Protein AF-A0A257MQM9-F1 (afdb_monomer_lite)

pLDDT: mean 80.59, std 16.08, range [45.22, 96.31]

Sequence (115 aa):
MGMISDRDLIKASVIEDLVEKTDMSADGGEDAWMWDRFVQTINKYYTVSRISLKNIPVREAMLPAITAFKKDEVSQCAAVMHKKRIDQMPVVTSGGKLTGMLKDKDILMAMVDGR

Structure (mmCIF, N/CA/C/O backbone):
data_AF-A0A257MQM9-F1
#
_entry.id   AF-A0A257MQM9-F1
#
loop_
_atom_site.group_PDB
_atom_site.id
_atom_site.type_symbol
_atom_site.label_atom_id
_atom_site.label_alt_id
_atom_site.label_comp_id
_atom_site.label_asym_id
_atom_site.label_entity_id
_atom_site.label_seq_id
_atom_site.pdbx_PDB_ins_code
_atom_site.Cartn_x
_atom_site.Cartn_y
_atom_site.Cartn_z
_atom_site.occupancy
_atom_site.B_iso_or_equiv
_atom_site.auth_seq_id
_atom_site.auth_comp_id
_atom_site.auth_asym_id
_atom_site.auth_atom_id
_atom_site.pdbx_PDB_model_num
ATOM 1 N N . MET A 1 1 ? 11.100 -1.423 10.437 1.00 70.69 1 MET A N 1
ATOM 2 C CA . MET A 1 1 ? 9.733 -1.895 10.128 1.00 70.69 1 MET A CA 1
ATOM 3 C C . MET A 1 1 ? 9.220 -1.043 8.986 1.00 70.69 1 MET A C 1
ATOM 5 O O . MET A 1 1 ? 9.295 0.174 9.100 1.00 70.69 1 MET A O 1
ATOM 9 N N . GLY A 1 2 ? 8.786 -1.649 7.888 1.00 85.88 2 GLY A N 1
ATOM 10 C CA . GLY A 1 2 ? 8.320 -0.928 6.706 1.00 85.88 2 GLY A CA 1
ATOM 11 C C . GLY A 1 2 ? 7.256 -1.732 5.975 1.00 85.88 2 GLY A C 1
ATOM 12 O O . GLY A 1 2 ? 7.031 -2.900 6.291 1.00 85.88 2 GLY A O 1
ATOM 13 N N . MET A 1 3 ? 6.590 -1.083 5.035 1.00 90.75 3 MET A N 1
ATOM 14 C CA . MET A 1 3 ? 5.621 -1.684 4.132 1.00 90.75 3 MET A CA 1
ATOM 15 C C . MET A 1 3 ? 6.136 -1.506 2.707 1.00 90.75 3 MET A C 1
ATOM 17 O O . MET A 1 3 ? 6.788 -0.511 2.398 1.00 90.75 3 MET A O 1
ATOM 21 N N . ILE A 1 4 ? 5.868 -2.493 1.863 1.00 92.19 4 ILE A N 1
ATOM 22 C CA . ILE A 1 4 ? 6.187 -2.445 0.442 1.00 92.19 4 ILE A CA 1
ATOM 23 C C . ILE A 1 4 ? 4.924 -2.765 -0.351 1.00 92.19 4 ILE A C 1
ATOM 25 O O . ILE A 1 4 ? 4.179 -3.678 0.012 1.00 92.19 4 ILE A O 1
ATOM 29 N N . SER A 1 5 ? 4.680 -1.995 -1.404 1.00 90.88 5 SER A N 1
ATOM 30 C CA . SER A 1 5 ? 3.603 -2.220 -2.369 1.00 90.88 5 SER A CA 1
ATOM 31 C C . SER A 1 5 ? 4.184 -2.448 -3.768 1.00 90.88 5 SER A C 1
ATOM 33 O O . SER A 1 5 ? 5.342 -2.145 -4.057 1.00 90.88 5 SER A O 1
ATOM 35 N N . ASP A 1 6 ? 3.362 -2.987 -4.657 1.00 89.31 6 ASP A N 1
ATOM 36 C CA . ASP A 1 6 ? 3.566 -2.995 -6.106 1.00 89.31 6 ASP A CA 1
ATOM 37 C C . ASP A 1 6 ? 4.042 -1.644 -6.668 1.00 89.31 6 ASP A C 1
ATOM 39 O O . ASP A 1 6 ? 4.936 -1.608 -7.515 1.00 89.31 6 ASP A O 1
ATOM 43 N N . ARG A 1 7 ? 3.548 -0.518 -6.141 1.00 86.62 7 ARG A N 1
ATOM 44 C CA . ARG A 1 7 ? 4.011 0.819 -6.536 1.00 86.62 7 ARG A CA 1
ATOM 45 C C . ARG A 1 7 ? 5.490 1.050 -6.222 1.00 86.62 7 ARG A C 1
ATOM 47 O O . ARG A 1 7 ? 6.181 1.731 -6.983 1.00 86.62 7 ARG A O 1
ATOM 54 N N . ASP A 1 8 ? 5.971 0.500 -5.116 1.00 88.56 8 ASP A N 1
ATOM 55 C CA . ASP A 1 8 ? 7.372 0.609 -4.710 1.00 88.56 8 ASP A CA 1
ATOM 56 C C . ASP A 1 8 ? 8.254 -0.311 -5.560 1.00 88.56 8 ASP A C 1
ATOM 58 O O . ASP A 1 8 ? 9.350 0.084 -5.956 1.00 88.56 8 ASP A O 1
ATOM 62 N N . LEU A 1 9 ? 7.742 -1.488 -5.939 1.00 88.75 9 LEU A N 1
ATOM 63 C CA . LEU A 1 9 ? 8.417 -2.397 -6.871 1.00 88.75 9 LEU A CA 1
ATOM 64 C C . LEU A 1 9 ? 8.591 -1.765 -8.255 1.00 88.75 9 LEU A C 1
ATOM 66 O O . LEU A 1 9 ? 9.677 -1.835 -8.824 1.00 88.75 9 LEU A O 1
ATOM 70 N N . ILE A 1 10 ? 7.560 -1.089 -8.772 1.00 87.56 10 ILE A N 1
ATOM 71 C CA . ILE A 1 10 ? 7.635 -0.382 -10.059 1.00 87.56 10 ILE A CA 1
ATOM 72 C C . ILE A 1 10 ? 8.674 0.742 -9.994 1.00 87.56 10 ILE A C 1
ATOM 74 O O . ILE A 1 10 ? 9.476 0.889 -10.912 1.00 87.56 10 ILE A O 1
ATOM 78 N N . LYS A 1 11 ? 8.727 1.504 -8.895 1.00 83.69 11 LYS A N 1
ATOM 79 C CA . LYS A 1 11 ? 9.760 2.539 -8.709 1.00 83.69 11 LYS A CA 1
ATOM 80 C C . LYS A 1 11 ? 11.176 1.971 -8.617 1.00 83.69 11 LYS A C 1
ATOM 82 O O . LYS A 1 11 ? 12.118 2.642 -9.026 1.00 83.69 11 LYS A O 1
ATOM 87 N N . ALA A 1 12 ? 11.330 0.778 -8.049 1.00 83.56 12 ALA A N 1
ATOM 88 C CA . ALA A 1 12 ? 12.619 0.103 -7.941 1.00 83.56 12 ALA A CA 1
ATOM 89 C C . ALA A 1 12 ? 13.034 -0.618 -9.239 1.00 83.56 12 ALA A C 1
ATOM 91 O O . ALA A 1 12 ? 14.207 -0.974 -9.389 1.00 83.56 12 ALA A O 1
ATOM 92 N N . SER A 1 13 ? 12.091 -0.841 -10.159 1.00 84.06 13 SER A N 1
ATOM 93 C CA . SER A 1 13 ? 12.331 -1.512 -11.435 1.00 84.06 13 SER A CA 1
ATOM 94 C C . SER A 1 13 ? 13.121 -0.640 -12.414 1.00 84.06 13 SER A C 1
ATOM 96 O O . SER A 1 13 ? 13.057 0.589 -12.382 1.00 84.06 13 SER A O 1
ATOM 98 N N . VAL A 1 14 ? 13.897 -1.291 -13.276 1.00 80.00 14 VAL A N 1
ATOM 99 C CA . VAL A 1 14 ? 14.597 -0.671 -14.404 1.00 80.00 14 VAL A CA 1
ATOM 100 C C . VAL A 1 14 ? 13.903 -1.109 -15.678 1.00 80.00 14 VAL A C 1
ATOM 102 O O . VAL A 1 14 ? 13.528 -2.273 -15.822 1.00 80.00 14 VAL A O 1
ATOM 105 N N . ILE A 1 15 ? 13.731 -0.163 -16.591 1.00 78.56 15 ILE A N 1
ATOM 106 C CA . ILE A 1 15 ? 13.216 -0.422 -17.926 1.00 78.56 15 ILE A CA 1
ATOM 107 C C . ILE A 1 15 ? 14.420 -0.653 -18.839 1.00 78.56 15 ILE A C 1
ATOM 109 O O . ILE A 1 15 ? 15.275 0.222 -18.966 1.00 78.56 15 ILE A O 1
ATOM 113 N N . GLU A 1 16 ? 14.494 -1.839 -19.433 1.00 74.06 16 GLU A N 1
ATOM 114 C CA . GLU A 1 16 ? 15.494 -2.203 -20.431 1.00 74.06 16 GLU A CA 1
ATOM 115 C C . GLU A 1 16 ? 14.821 -2.223 -21.808 1.00 74.06 16 GLU A C 1
ATOM 117 O O . GLU A 1 16 ? 13.951 -3.054 -22.076 1.00 74.06 16 GLU A O 1
ATOM 122 N N . ASP A 1 17 ? 15.212 -1.292 -22.678 1.00 64.38 17 ASP A N 1
ATOM 123 C CA . ASP A 1 17 ? 14.727 -1.227 -24.055 1.00 64.38 17 ASP A CA 1
ATOM 124 C C . ASP A 1 17 ? 15.671 -2.014 -24.970 1.00 64.38 17 ASP A C 1
ATOM 126 O O . ASP A 1 17 ? 16.844 -1.667 -25.117 1.00 64.38 17 ASP A O 1
ATOM 130 N N . LEU A 1 18 ? 15.156 -3.066 -25.609 1.00 65.38 18 LEU A N 1
ATOM 131 C CA . LEU A 1 18 ? 15.855 -3.782 -26.674 1.00 65.38 18 LEU A CA 1
ATOM 132 C C . LEU A 1 18 ? 15.188 -3.498 -28.018 1.00 65.38 18 LEU A C 1
ATOM 134 O O . LEU A 1 18 ? 13.971 -3.614 -28.170 1.00 65.38 18 LEU A O 1
ATOM 138 N N . VAL A 1 19 ? 15.997 -3.133 -29.010 1.00 68.44 19 VAL A N 1
ATOM 139 C CA . VAL A 1 19 ? 15.550 -3.019 -30.400 1.00 68.44 19 VAL A CA 1
ATOM 140 C C . VAL A 1 19 ? 15.758 -4.372 -31.059 1.00 68.44 19 VAL A C 1
ATOM 142 O O . VAL A 1 19 ? 16.892 -4.788 -31.283 1.00 68.44 19 VAL A O 1
ATOM 145 N N . GLU A 1 20 ? 14.659 -5.050 -31.364 1.00 66.38 20 GLU A N 1
ATOM 146 C CA . GLU A 1 20 ? 14.680 -6.314 -32.091 1.00 66.38 20 GLU A CA 1
ATOM 147 C C . GLU A 1 20 ? 14.482 -6.038 -33.587 1.00 66.38 20 GLU A C 1
ATOM 149 O O . GLU A 1 20 ? 13.697 -5.170 -33.989 1.00 66.38 20 GLU A O 1
ATOM 154 N N . LYS A 1 21 ? 15.212 -6.779 -34.424 1.00 59.88 21 LYS A N 1
ATOM 155 C CA . LYS A 1 21 ? 15.095 -6.724 -35.884 1.00 59.88 21 LYS A CA 1
ATOM 156 C C . LYS A 1 21 ? 14.685 -8.103 -36.380 1.00 59.88 21 LYS A C 1
ATOM 158 O O . LYS A 1 21 ? 15.403 -9.073 -36.163 1.00 59.88 21 LYS A O 1
ATOM 163 N N . THR A 1 22 ? 13.549 -8.196 -37.066 1.00 58.50 22 THR A N 1
ATOM 164 C CA . THR A 1 22 ? 13.178 -9.426 -37.776 1.00 58.50 22 THR A CA 1
ATOM 165 C C . THR A 1 22 ? 13.561 -9.292 -39.243 1.00 58.50 22 THR A C 1
ATOM 167 O O . THR A 1 22 ? 12.963 -8.497 -39.970 1.00 58.50 22 THR A O 1
ATOM 170 N N . ASP A 1 23 ? 14.541 -10.085 -39.677 1.00 55.44 23 ASP A N 1
ATOM 171 C CA . ASP A 1 23 ? 14.865 -10.250 -41.092 1.00 55.44 23 ASP A CA 1
ATOM 172 C C . ASP A 1 23 ? 13.889 -11.265 -41.696 1.00 55.44 23 ASP A C 1
ATOM 174 O O . ASP A 1 23 ? 14.015 -12.474 -41.518 1.00 55.44 23 ASP A O 1
ATOM 178 N N . MET A 1 24 ? 12.864 -10.764 -42.382 1.00 56.19 24 MET A N 1
ATOM 179 C CA . MET A 1 24 ? 11.986 -11.600 -43.198 1.00 56.19 24 MET A CA 1
ATOM 180 C C . MET A 1 24 ? 12.625 -11.740 -44.582 1.00 56.19 24 MET A C 1
ATOM 182 O O . MET A 1 24 ? 12.359 -10.930 -45.467 1.00 56.19 24 MET A O 1
ATOM 186 N N . SER A 1 25 ? 13.495 -12.734 -44.769 1.00 55.00 25 SER A N 1
ATOM 187 C CA . SER A 1 25 ? 13.957 -13.132 -46.101 1.00 55.00 25 SER A CA 1
ATOM 188 C C . SER A 1 25 ? 12.999 -14.170 -46.686 1.00 55.00 25 SER A C 1
ATOM 190 O O . SER A 1 25 ? 12.788 -15.241 -46.122 1.00 55.00 25 SER A O 1
ATOM 192 N N . ALA A 1 26 ? 12.397 -13.852 -47.831 1.00 54.97 26 ALA A N 1
ATOM 193 C CA . ALA A 1 26 ? 11.752 -14.853 -48.669 1.00 54.97 26 ALA A CA 1
ATOM 194 C C . ALA A 1 26 ? 12.810 -15.386 -49.647 1.00 54.97 26 ALA A C 1
ATOM 196 O O . ALA A 1 26 ? 13.208 -14.665 -50.561 1.00 54.97 26 ALA A O 1
ATOM 197 N N . ASP A 1 27 ? 13.288 -16.616 -49.428 1.00 58.12 27 ASP A N 1
ATOM 198 C CA . ASP A 1 27 ? 14.047 -17.362 -50.437 1.00 58.12 27 ASP A CA 1
ATOM 199 C C . ASP A 1 27 ? 13.109 -17.653 -51.611 1.00 58.12 27 ASP A C 1
ATOM 201 O O . ASP A 1 27 ? 12.067 -18.294 -51.458 1.00 58.12 27 ASP A O 1
ATOM 205 N N . GLY A 1 28 ? 13.414 -17.072 -52.763 1.00 50.31 28 GLY A N 1
ATOM 206 C CA . GLY A 1 28 ? 12.483 -17.033 -53.876 1.00 50.31 28 GLY A CA 1
ATOM 207 C C . GLY A 1 28 ? 13.170 -16.626 -55.161 1.00 50.31 28 GLY A C 1
ATOM 208 O O . GLY A 1 28 ? 13.026 -15.474 -55.571 1.00 50.31 28 GLY A O 1
ATOM 209 N N . GLY A 1 29 ? 13.885 -17.599 -55.739 1.00 54.41 29 GLY A N 1
ATOM 210 C CA . GLY A 1 29 ? 14.036 -17.852 -57.177 1.00 54.41 29 GLY A CA 1
ATOM 211 C C . GLY A 1 29 ? 14.473 -16.686 -58.069 1.00 54.41 29 GLY A C 1
ATOM 212 O O . GLY A 1 29 ? 13.835 -15.635 -58.140 1.00 54.41 29 GLY A O 1
ATOM 213 N N . GLU A 1 30 ? 15.552 -16.914 -58.810 1.00 55.94 30 GLU A N 1
ATOM 214 C CA . GLU A 1 30 ? 16.101 -15.995 -59.805 1.00 55.94 30 GLU A CA 1
ATOM 215 C C . GLU A 1 30 ? 15.111 -15.766 -60.959 1.00 55.94 30 GLU A C 1
ATOM 217 O O . GLU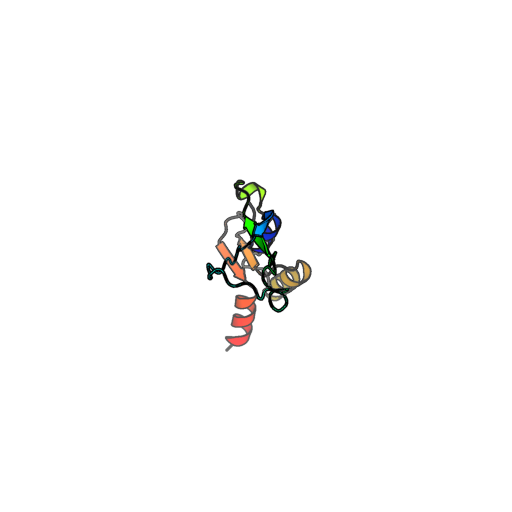 A 1 30 ? 14.899 -16.668 -61.757 1.00 55.94 30 GLU A O 1
ATOM 222 N N . ASP A 1 31 ? 14.531 -14.563 -61.074 1.00 53.25 31 ASP A N 1
ATOM 223 C CA . ASP A 1 31 ? 13.921 -14.097 -62.328 1.00 53.25 31 ASP A CA 1
ATOM 224 C C . ASP A 1 31 ? 13.978 -12.563 -62.484 1.00 53.25 31 ASP A C 1
ATOM 226 O O . ASP A 1 31 ? 13.791 -11.784 -61.541 1.00 53.25 31 ASP A O 1
ATOM 230 N N . ALA A 1 32 ? 14.275 -12.145 -63.720 1.00 52.34 32 ALA A N 1
ATOM 231 C CA . ALA A 1 32 ? 14.910 -10.881 -64.122 1.00 52.34 32 ALA A CA 1
ATOM 232 C C . ALA A 1 32 ? 14.003 -9.627 -64.191 1.00 52.34 32 ALA A C 1
ATOM 234 O O . ALA A 1 32 ? 14.316 -8.662 -64.887 1.00 52.34 32 ALA A O 1
ATOM 235 N N . TRP A 1 33 ? 12.857 -9.625 -63.510 1.00 56.38 33 TRP A N 1
ATOM 236 C CA . TRP A 1 33 ? 11.829 -8.581 -63.641 1.00 56.38 33 TRP A CA 1
ATOM 237 C C . TRP A 1 33 ? 11.562 -7.968 -62.254 1.00 56.38 33 TRP A C 1
ATOM 239 O O . TRP A 1 33 ? 10.518 -8.168 -61.644 1.00 56.38 33 TRP A O 1
ATOM 249 N N . MET A 1 34 ? 12.567 -7.266 -61.710 1.00 53.44 34 MET A N 1
ATOM 250 C CA . MET A 1 34 ? 12.623 -6.811 -60.306 1.00 53.44 34 MET A CA 1
ATOM 251 C C . MET A 1 34 ? 12.055 -5.403 -60.017 1.00 53.44 34 MET A C 1
ATOM 253 O O . MET A 1 34 ? 12.125 -4.953 -58.878 1.00 53.44 34 MET A O 1
ATOM 257 N N . TRP A 1 35 ? 11.483 -4.672 -60.977 1.00 49.75 35 TRP A N 1
ATOM 258 C CA . TRP A 1 35 ? 11.065 -3.279 -60.710 1.00 49.75 35 TRP A CA 1
ATOM 259 C C . TRP A 1 35 ? 9.723 -3.125 -59.970 1.00 49.75 35 TRP A C 1
ATOM 261 O O . TRP A 1 35 ? 9.490 -2.071 -59.389 1.00 49.75 35 TRP A O 1
ATOM 271 N N . ASP A 1 36 ? 8.913 -4.185 -59.862 1.00 50.84 36 ASP A N 1
ATOM 272 C CA . ASP A 1 36 ? 7.780 -4.249 -58.914 1.00 50.84 36 ASP A CA 1
ATOM 273 C C . ASP A 1 36 ? 8.214 -4.746 -57.509 1.00 50.84 36 ASP A C 1
ATOM 275 O O . ASP A 1 36 ? 7.439 -4.766 -56.556 1.00 50.84 36 ASP A O 1
ATOM 279 N N . ARG A 1 37 ? 9.500 -5.112 -57.328 1.00 48.31 37 ARG A N 1
ATOM 280 C CA . ARG A 1 37 ? 10.080 -5.583 -56.050 1.00 48.31 37 ARG A CA 1
ATOM 281 C C . ARG A 1 37 ? 10.641 -4.456 -55.172 1.00 48.31 37 ARG A C 1
ATOM 283 O O . ARG A 1 37 ? 11.331 -4.745 -54.195 1.00 48.31 37 ARG A O 1
ATOM 290 N N . PHE A 1 38 ? 10.309 -3.185 -55.424 1.00 51.34 38 PHE A N 1
ATOM 291 C CA . PHE A 1 38 ? 10.782 -2.065 -54.586 1.00 51.34 38 PHE A CA 1
ATOM 292 C C . PHE A 1 38 ? 10.289 -2.091 -53.126 1.00 51.34 38 PHE A C 1
ATOM 294 O O . PHE A 1 38 ? 10.658 -1.232 -52.331 1.00 51.34 38 PHE A O 1
ATOM 301 N N . VAL A 1 39 ? 9.500 -3.093 -52.732 1.00 52.81 39 VAL A N 1
ATOM 302 C CA . VAL A 1 39 ? 9.018 -3.259 -51.354 1.00 52.81 39 VAL A CA 1
ATOM 303 C C . VAL A 1 39 ? 9.750 -4.384 -50.601 1.00 52.81 39 VAL A C 1
ATOM 305 O O . VAL A 1 39 ? 9.450 -4.646 -49.439 1.00 52.81 39 VAL A O 1
ATOM 308 N N . GLN A 1 40 ? 10.734 -5.063 -51.208 1.00 48.94 40 GLN A N 1
ATOM 309 C CA . GLN A 1 40 ? 11.232 -6.343 -50.676 1.00 48.94 40 GLN A CA 1
ATOM 310 C C . GLN A 1 40 ? 12.120 -6.295 -49.426 1.00 48.94 40 GLN A C 1
ATOM 312 O O . GLN A 1 40 ? 12.560 -7.341 -48.955 1.00 48.94 40 GLN A O 1
ATOM 317 N N . THR A 1 41 ? 12.333 -5.146 -48.790 1.00 51.12 41 THR A N 1
ATOM 318 C CA . THR A 1 41 ? 12.903 -5.148 -47.435 1.00 51.12 41 THR A CA 1
ATOM 319 C C . THR A 1 41 ? 12.375 -3.974 -46.630 1.00 51.12 41 THR A C 1
ATOM 321 O O . THR A 1 41 ? 13.079 -3.005 -46.351 1.00 51.12 41 THR A O 1
ATOM 324 N N . ILE A 1 42 ? 11.110 -4.053 -46.217 1.00 54.56 42 ILE A N 1
ATOM 325 C CA . ILE A 1 42 ? 10.657 -3.242 -45.086 1.00 54.56 42 ILE A CA 1
ATOM 326 C C . ILE A 1 42 ? 11.285 -3.854 -43.830 1.00 54.56 42 ILE A C 1
ATOM 328 O O . ILE A 1 42 ? 10.711 -4.746 -43.207 1.00 54.56 42 ILE A O 1
ATOM 332 N N . ASN A 1 43 ? 12.479 -3.383 -43.465 1.00 54.25 43 ASN A N 1
ATOM 333 C CA . ASN A 1 43 ? 13.053 -3.650 -42.151 1.00 54.25 43 ASN A CA 1
ATOM 334 C C . ASN A 1 43 ? 12.106 -3.048 -41.101 1.00 54.25 43 ASN A C 1
ATOM 336 O O . ASN A 1 43 ? 12.047 -1.829 -40.934 1.00 54.25 43 ASN A O 1
ATOM 340 N N . LYS A 1 44 ? 11.322 -3.889 -40.421 1.00 58.88 44 LYS A N 1
ATOM 341 C CA . LYS A 1 44 ? 10.492 -3.457 -39.293 1.00 58.88 44 LYS A CA 1
ATOM 342 C C . LYS A 1 44 ? 11.353 -3.463 -38.037 1.00 58.88 44 LYS A C 1
ATOM 344 O O . LYS A 1 44 ? 11.667 -4.522 -37.506 1.00 58.88 44 LYS A O 1
ATOM 349 N N . TYR A 1 45 ? 11.717 -2.274 -37.578 1.00 69.12 45 TYR A N 1
ATOM 350 C CA . TYR A 1 45 ? 12.322 -2.071 -36.268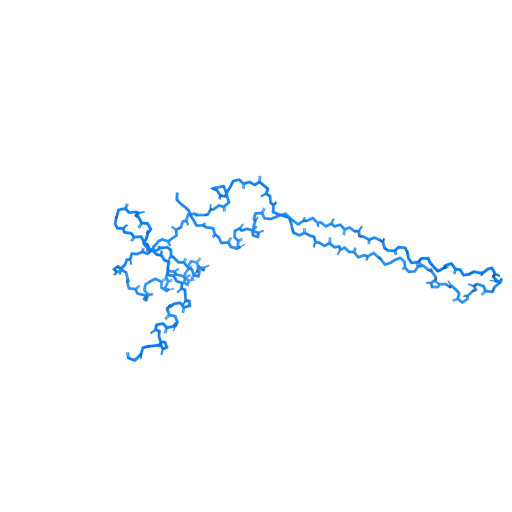 1.00 69.12 45 TYR A CA 1
ATOM 351 C C . TYR A 1 45 ? 11.195 -1.861 -35.261 1.00 69.12 45 TYR A C 1
ATOM 353 O O . TYR A 1 45 ? 10.381 -0.952 -35.431 1.00 69.12 45 TYR A O 1
ATOM 361 N N . TYR A 1 46 ? 11.126 -2.699 -34.232 1.00 74.81 46 TYR A N 1
ATOM 362 C CA . TYR A 1 46 ? 10.251 -2.465 -33.090 1.00 74.81 46 TYR A CA 1
ATOM 363 C C . TYR A 1 46 ? 11.076 -2.537 -31.808 1.00 74.81 46 TYR A C 1
ATOM 365 O O . TYR A 1 46 ? 11.939 -3.398 -31.642 1.00 74.81 46 TYR A O 1
ATOM 373 N N . THR A 1 47 ? 10.821 -1.601 -30.902 1.00 73.12 47 THR A N 1
ATOM 374 C CA . THR A 1 47 ? 11.453 -1.589 -29.585 1.00 73.12 47 THR A CA 1
ATOM 375 C C . THR A 1 47 ? 10.589 -2.400 -28.635 1.00 73.12 47 THR A C 1
ATOM 377 O O . THR A 1 47 ? 9.404 -2.109 -28.464 1.00 73.12 47 THR A O 1
ATOM 380 N N . VAL A 1 48 ? 11.171 -3.419 -28.013 1.00 79.56 48 VAL A N 1
ATOM 381 C CA . VAL A 1 48 ? 10.549 -4.150 -26.914 1.00 79.56 48 VAL A CA 1
ATOM 382 C C . VAL A 1 48 ? 11.123 -3.604 -25.619 1.00 79.56 48 VAL A C 1
ATOM 384 O O . VAL A 1 48 ? 12.317 -3.715 -25.360 1.00 79.56 48 VAL A O 1
ATOM 387 N N . SER A 1 49 ? 10.254 -3.030 -24.797 1.00 77.81 49 SER A N 1
ATOM 388 C CA . SER A 1 49 ? 10.609 -2.571 -23.461 1.00 77.81 49 SER A CA 1
ATOM 389 C C . SER A 1 49 ? 10.326 -3.687 -22.455 1.00 77.81 49 SER A C 1
ATOM 391 O O . SER A 1 49 ? 9.186 -4.153 -22.352 1.00 77.81 49 SER A O 1
ATOM 393 N N . ARG A 1 50 ? 11.349 -4.166 -21.740 1.00 81.56 50 ARG A N 1
ATOM 394 C CA . ARG A 1 50 ? 11.207 -5.162 -20.666 1.00 81.56 50 ARG A CA 1
ATOM 395 C C . ARG A 1 50 ? 11.465 -4.509 -19.315 1.00 81.56 50 ARG A C 1
ATOM 397 O O . ARG A 1 50 ? 12.466 -3.833 -19.112 1.00 81.56 50 ARG A O 1
ATOM 404 N N . ILE A 1 51 ? 10.565 -4.750 -18.368 1.00 84.56 51 ILE A N 1
ATOM 405 C CA . ILE A 1 51 ? 10.722 -4.297 -16.984 1.00 84.56 51 ILE A CA 1
ATOM 406 C C . ILE A 1 51 ? 11.484 -5.378 -16.216 1.00 84.56 51 ILE A C 1
ATOM 408 O O . ILE A 1 51 ? 11.032 -6.522 -16.148 1.00 84.56 51 ILE A O 1
ATOM 412 N N . SER A 1 52 ? 12.620 -5.012 -15.624 1.00 85.06 52 SER A N 1
ATOM 413 C CA . SER A 1 52 ? 13.442 -5.886 -14.785 1.00 85.06 52 SER A CA 1
ATOM 414 C C . SER A 1 52 ? 13.532 -5.329 -13.364 1.00 85.06 52 SER A C 1
ATOM 416 O O . SER A 1 52 ? 13.698 -4.126 -13.151 1.00 85.06 52 SER A O 1
ATOM 418 N N . LEU A 1 53 ? 13.401 -6.196 -12.359 1.00 85.56 53 LEU A N 1
ATOM 419 C CA . LEU A 1 53 ? 13.560 -5.806 -10.958 1.00 85.56 53 LEU A CA 1
ATOM 420 C C . LEU A 1 53 ? 15.035 -5.864 -10.563 1.00 85.56 53 LEU A C 1
ATOM 422 O O . LEU A 1 53 ? 15.722 -6.852 -10.818 1.00 85.56 53 LEU A O 1
ATOM 426 N N . LYS A 1 54 ? 15.518 -4.826 -9.873 1.00 83.94 54 LYS A N 1
ATOM 427 C CA . LYS A 1 54 ? 16.864 -4.842 -9.292 1.00 83.94 54 LYS A CA 1
ATOM 428 C C . LYS A 1 54 ? 16.943 -5.880 -8.176 1.00 83.94 54 LYS A C 1
ATOM 430 O O . LYS A 1 54 ? 16.072 -5.936 -7.309 1.00 83.94 54 LYS A O 1
ATOM 435 N N . ASN A 1 55 ? 18.032 -6.644 -8.150 1.00 89.31 55 ASN A N 1
ATOM 436 C CA . ASN A 1 55 ? 18.314 -7.586 -7.072 1.00 89.31 55 ASN A CA 1
ATOM 437 C C . ASN A 1 55 ? 18.868 -6.853 -5.836 1.00 89.31 55 ASN A C 1
ATOM 439 O O . ASN A 1 55 ? 20.070 -6.874 -5.575 1.00 89.31 55 ASN A O 1
ATOM 443 N N . ILE A 1 56 ? 17.988 -6.156 -5.113 1.00 90.25 56 ILE A N 1
ATOM 444 C CA . ILE A 1 56 ? 18.305 -5.443 -3.870 1.00 90.25 56 ILE A CA 1
ATOM 445 C C . ILE A 1 56 ? 17.498 -6.006 -2.690 1.00 90.25 56 ILE A C 1
ATOM 447 O O . ILE A 1 56 ? 16.388 -6.511 -2.878 1.00 90.25 56 ILE A O 1
ATOM 451 N N . PRO A 1 57 ? 18.008 -5.909 -1.451 1.00 91.94 57 PRO A N 1
ATOM 452 C CA . PRO A 1 57 ? 17.255 -6.295 -0.263 1.00 91.94 57 PRO A CA 1
ATOM 453 C C . PRO A 1 57 ? 15.936 -5.517 -0.130 1.00 91.94 57 PRO A C 1
ATOM 455 O O . PRO A 1 57 ? 15.921 -4.292 -0.215 1.00 91.94 57 PRO A O 1
ATOM 458 N N . VAL A 1 58 ? 14.832 -6.201 0.201 1.00 91.19 58 VAL A N 1
ATOM 459 C CA . VAL A 1 58 ? 13.496 -5.577 0.369 1.00 91.19 58 VAL A CA 1
ATOM 460 C C . VAL A 1 58 ? 13.515 -4.414 1.363 1.00 91.19 58 VAL A C 1
ATOM 462 O O . VAL A 1 58 ? 12.817 -3.424 1.173 1.00 91.19 58 VAL A O 1
ATOM 465 N N . ARG A 1 59 ? 14.355 -4.491 2.402 1.00 91.38 59 ARG A N 1
ATOM 466 C CA . ARG A 1 59 ? 14.499 -3.421 3.402 1.00 91.38 59 ARG A CA 1
ATOM 467 C C . ARG A 1 59 ? 14.954 -2.076 2.812 1.00 91.38 59 ARG A C 1
ATOM 469 O O . ARG A 1 59 ? 14.745 -1.056 3.454 1.00 91.38 59 ARG A O 1
ATOM 476 N N . GLU A 1 60 ? 15.610 -2.090 1.652 1.00 89.38 60 GLU A N 1
ATOM 477 C CA . GLU A 1 60 ? 16.098 -0.893 0.956 1.00 89.38 60 GLU A CA 1
ATOM 478 C C . GLU A 1 60 ? 15.041 -0.333 -0.004 1.00 89.38 60 GLU A C 1
ATOM 480 O O . GLU A 1 60 ? 15.038 0.862 -0.276 1.00 89.38 60 GLU A O 1
ATOM 485 N N . ALA A 1 61 ? 14.117 -1.180 -0.472 1.00 88.94 61 ALA A N 1
ATOM 486 C CA . ALA A 1 61 ? 13.002 -0.784 -1.331 1.00 88.94 61 ALA A CA 1
ATOM 487 C C . ALA A 1 61 ? 11.722 -0.422 -0.551 1.00 88.94 61 ALA A C 1
ATOM 489 O O . ALA A 1 61 ? 10.866 0.287 -1.074 1.00 88.94 61 ALA A O 1
ATOM 490 N N . MET A 1 62 ? 11.561 -0.921 0.680 1.00 91.50 62 MET A N 1
ATOM 491 C CA . MET A 1 62 ? 10.370 -0.676 1.498 1.00 91.50 62 MET A CA 1
ATOM 492 C C . MET A 1 62 ? 10.297 0.771 2.001 1.00 91.50 62 MET A C 1
ATOM 494 O O . MET A 1 62 ? 11.311 1.403 2.302 1.00 91.50 62 MET A O 1
ATOM 498 N N . LEU A 1 63 ? 9.076 1.261 2.197 1.00 90.88 63 LEU A N 1
ATOM 499 C CA . LEU A 1 63 ? 8.796 2.580 2.757 1.00 90.88 63 LEU A CA 1
ATOM 500 C C . LEU A 1 63 ? 8.329 2.485 4.221 1.00 90.88 63 LEU A C 1
ATOM 502 O O . LEU A 1 63 ? 7.859 1.432 4.668 1.00 90.88 63 LEU A O 1
ATOM 506 N N . PRO A 1 64 ? 8.446 3.568 5.011 1.00 91.38 64 PRO A N 1
ATOM 507 C CA . PRO A 1 64 ? 7.871 3.610 6.352 1.00 91.38 64 PRO A CA 1
ATOM 508 C C . PRO A 1 64 ? 6.348 3.419 6.291 1.00 91.38 64 PRO A C 1
ATOM 510 O O . PRO A 1 64 ? 5.645 4.128 5.572 1.00 91.38 64 PRO A O 1
ATOM 513 N N . ALA A 1 65 ? 5.842 2.452 7.057 1.00 91.12 65 ALA A N 1
ATOM 514 C CA . ALA A 1 65 ? 4.426 2.104 7.064 1.00 91.12 65 ALA A CA 1
ATOM 515 C C . ALA A 1 65 ? 3.602 3.111 7.882 1.00 91.12 65 ALA A C 1
ATOM 517 O O . ALA A 1 65 ? 3.980 3.458 9.001 1.00 91.12 65 ALA A O 1
ATOM 518 N N . ILE A 1 66 ? 2.445 3.523 7.359 1.00 93.44 66 ILE A N 1
ATOM 519 C CA . ILE A 1 66 ? 1.456 4.299 8.117 1.00 93.44 66 ILE A CA 1
ATOM 520 C C . ILE A 1 66 ? 0.513 3.313 8.801 1.00 93.44 66 ILE A C 1
ATOM 522 O O . ILE A 1 66 ? -0.263 2.642 8.129 1.00 93.44 66 ILE A O 1
ATOM 526 N N . THR A 1 67 ? 0.600 3.200 10.123 1.00 94.62 67 THR A N 1
ATOM 527 C CA . THR A 1 67 ? -0.121 2.188 10.909 1.00 94.62 67 THR A CA 1
ATOM 528 C C . THR A 1 67 ? -1.458 2.694 11.442 1.00 94.62 67 THR A C 1
ATOM 530 O O . THR A 1 67 ? -1.587 3.875 11.755 1.00 94.62 67 THR A O 1
ATOM 533 N N . ALA A 1 68 ? -2.405 1.778 11.636 1.00 94.81 68 ALA A N 1
ATOM 534 C CA . ALA A 1 68 ? -3.642 1.997 12.387 1.00 94.81 68 ALA A CA 1
ATOM 535 C C . ALA A 1 68 ? -3.641 1.179 13.689 1.00 94.81 68 ALA A C 1
ATOM 537 O O . ALA A 1 68 ? -2.938 0.170 13.807 1.00 94.81 68 ALA A O 1
ATOM 538 N N . PHE A 1 69 ? -4.465 1.567 14.655 1.00 94.88 69 PHE A N 1
ATOM 539 C CA . PHE A 1 69 ? -4.751 0.789 15.858 1.00 94.88 69 PHE A CA 1
ATOM 540 C C . PHE A 1 69 ? -6.179 0.242 15.823 1.00 94.88 69 PHE A C 1
ATOM 542 O O . PHE A 1 69 ? -7.073 0.827 15.224 1.00 94.88 69 PHE A O 1
ATOM 549 N N . LYS A 1 70 ? -6.437 -0.861 16.540 1.00 91.25 70 LYS A N 1
ATOM 550 C CA . LYS A 1 70 ? -7.788 -1.458 16.636 1.00 91.25 70 LYS A CA 1
ATOM 551 C C . LYS A 1 70 ? -8.869 -0.522 17.189 1.00 91.25 70 LYS A C 1
ATOM 553 O O . LYS A 1 70 ? -10.046 -0.784 16.995 1.00 91.25 70 LYS A O 1
ATOM 558 N N . LYS A 1 71 ? -8.462 0.497 17.942 1.00 92.81 71 LYS A N 1
ATOM 559 C CA . LYS A 1 71 ? -9.352 1.484 18.558 1.00 92.81 71 LYS A CA 1
ATOM 560 C C . LYS A 1 71 ? -9.637 2.684 17.652 1.00 92.81 71 LYS A C 1
ATOM 562 O O . LYS A 1 71 ? -10.446 3.522 18.031 1.00 92.81 71 LYS A O 1
ATOM 567 N N . ASP A 1 72 ? -8.929 2.802 16.530 1.00 93.38 72 ASP A N 1
ATOM 568 C CA . ASP A 1 72 ? -9.092 3.935 15.630 1.00 93.38 72 ASP A CA 1
ATOM 569 C C . ASP A 1 72 ? -10.396 3.779 14.850 1.00 93.38 72 ASP A C 1
ATOM 571 O O . ASP A 1 72 ? -10.757 2.683 14.413 1.00 93.38 72 ASP A O 1
ATOM 575 N N . GLU A 1 73 ? -11.106 4.887 14.665 1.00 93.69 73 GLU A N 1
ATOM 576 C CA . GLU A 1 73 ? -12.317 4.887 13.858 1.00 93.69 73 GLU A CA 1
ATOM 577 C C . GLU A 1 73 ? -11.993 4.610 12.388 1.00 93.69 73 GLU A C 1
ATOM 579 O O . GLU A 1 73 ? -11.035 5.142 11.816 1.00 93.69 73 GLU A O 1
ATOM 584 N N . VAL A 1 74 ? -12.855 3.827 11.739 1.00 93.12 74 VAL A N 1
ATOM 585 C CA . VAL A 1 74 ? -12.718 3.486 10.317 1.00 93.12 74 VAL A CA 1
ATOM 586 C C . VAL A 1 74 ? -12.743 4.742 9.435 1.00 93.12 74 VAL A C 1
ATOM 588 O O . VAL A 1 74 ? -11.996 4.823 8.461 1.00 93.12 74 VAL A O 1
ATOM 591 N N . SER A 1 75 ? -13.533 5.752 9.810 1.00 93.56 75 SER A N 1
ATOM 592 C CA . SER A 1 75 ? -13.609 7.061 9.146 1.00 93.56 75 SER A CA 1
ATOM 593 C C . SER A 1 75 ? -12.257 7.787 9.126 1.00 93.56 75 SER A C 1
ATOM 595 O O . SER A 1 75 ? -11.843 8.308 8.090 1.00 93.56 75 SER A O 1
ATOM 597 N N . GLN A 1 76 ? -11.536 7.778 10.250 1.00 94.94 76 GLN A N 1
ATOM 598 C CA . GLN A 1 76 ? -10.215 8.393 10.382 1.00 94.94 76 GLN A CA 1
ATOM 599 C C . GLN A 1 76 ? -9.183 7.641 9.543 1.00 94.94 76 GLN A C 1
ATOM 601 O O . GLN A 1 76 ? -8.418 8.261 8.803 1.00 94.94 76 GLN A O 1
ATOM 606 N N . CYS A 1 77 ? -9.205 6.306 9.589 1.00 94.94 77 CYS A N 1
ATOM 607 C CA . CYS A 1 77 ? -8.356 5.468 8.745 1.00 94.94 77 CYS A CA 1
ATOM 608 C C . CYS A 1 77 ? -8.594 5.751 7.253 1.00 94.94 77 CYS A C 1
ATOM 610 O O . CYS A 1 77 ? -7.638 5.992 6.519 1.00 94.94 77 CYS A O 1
ATOM 612 N N . ALA A 1 78 ? -9.855 5.823 6.816 1.00 94.75 78 ALA A N 1
ATOM 613 C CA . ALA A 1 78 ? -10.215 6.155 5.438 1.00 94.75 78 ALA A CA 1
ATOM 614 C C . ALA A 1 78 ? -9.739 7.563 5.030 1.00 94.75 78 ALA A C 1
ATOM 616 O O . ALA A 1 78 ? -9.205 7.754 3.935 1.00 94.75 78 ALA A O 1
ATOM 617 N N . ALA A 1 79 ? -9.866 8.554 5.918 1.00 95.44 79 ALA A N 1
ATOM 618 C CA . ALA A 1 79 ? -9.376 9.909 5.669 1.00 95.44 79 ALA A CA 1
ATOM 619 C C .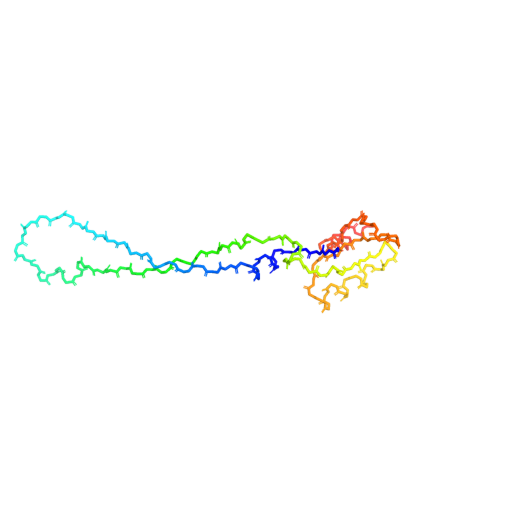 ALA A 1 79 ? -7.845 9.951 5.512 1.00 95.44 79 ALA A C 1
ATOM 621 O O . ALA A 1 79 ? -7.324 10.638 4.628 1.00 95.44 79 ALA A O 1
ATOM 622 N N . VAL A 1 80 ? -7.114 9.194 6.337 1.00 95.69 80 VAL A N 1
ATOM 623 C CA . VAL A 1 80 ? -5.655 9.052 6.228 1.00 95.69 80 VAL A CA 1
ATOM 624 C C . VAL A 1 80 ? -5.272 8.356 4.923 1.00 95.69 80 VAL A C 1
ATOM 626 O O . VAL A 1 80 ? -4.400 8.869 4.216 1.00 95.69 80 VAL A O 1
ATOM 629 N N . MET A 1 81 ? -5.945 7.254 4.575 1.00 94.75 81 MET A N 1
ATOM 630 C CA . MET A 1 81 ? -5.762 6.534 3.310 1.00 94.75 81 MET A CA 1
ATOM 631 C C . MET A 1 81 ? -5.916 7.471 2.110 1.00 94.75 81 MET A C 1
ATOM 633 O O . MET A 1 81 ? -5.003 7.597 1.291 1.00 94.75 81 MET A O 1
ATOM 637 N N . HIS A 1 82 ? -7.008 8.239 2.075 1.00 94.69 82 HIS A N 1
ATOM 638 C CA . HIS A 1 82 ? -7.274 9.206 1.015 1.00 94.69 82 HIS A CA 1
ATOM 639 C C . HIS A 1 82 ? -6.207 10.310 0.947 1.00 94.69 82 HIS A C 1
ATOM 641 O O . HIS A 1 82 ? -5.624 10.565 -0.109 1.00 94.69 82 HIS A O 1
ATOM 647 N N . LYS A 1 83 ? -5.888 10.937 2.087 1.00 96.31 83 LYS A N 1
ATOM 648 C CA . LYS A 1 83 ? -4.918 12.042 2.162 1.00 96.31 83 LYS A CA 1
ATOM 649 C C . LYS A 1 83 ? -3.509 11.612 1.758 1.00 96.31 83 LYS A C 1
ATOM 651 O O . LYS A 1 83 ? -2.776 12.392 1.150 1.00 96.31 83 LYS A O 1
ATOM 656 N N . LYS A 1 84 ? -3.106 10.397 2.130 1.00 93.31 84 LYS A N 1
ATOM 657 C CA . LYS A 1 84 ? -1.767 9.853 1.861 1.00 93.31 84 LYS A CA 1
ATOM 658 C C . LYS A 1 84 ? -1.696 9.048 0.565 1.00 93.31 84 LYS A C 1
ATOM 660 O O . LYS A 1 84 ? -0.595 8.668 0.179 1.00 93.31 84 LYS A O 1
ATOM 665 N N . ARG A 1 85 ? -2.830 8.862 -0.123 1.00 92.31 85 ARG A N 1
ATOM 666 C CA . ARG A 1 85 ? -2.968 8.050 -1.341 1.00 92.31 85 ARG A CA 1
ATOM 667 C C . ARG A 1 85 ? -2.420 6.633 -1.147 1.00 92.31 85 ARG A C 1
ATOM 669 O O . ARG A 1 85 ? -1.653 6.146 -1.976 1.00 92.31 85 ARG A O 1
ATOM 676 N N . ILE A 1 86 ? -2.803 6.020 -0.031 1.00 92.62 86 ILE A N 1
ATOM 677 C CA . ILE A 1 86 ? -2.530 4.618 0.287 1.00 92.62 86 ILE A CA 1
ATOM 678 C C . ILE A 1 86 ? -3.856 3.861 0.351 1.00 92.62 86 ILE A C 1
ATOM 680 O O . ILE A 1 86 ? -4.871 4.423 0.749 1.00 92.62 86 ILE A O 1
ATOM 684 N N . ASP A 1 87 ? -3.828 2.597 -0.036 1.00 93.75 87 ASP A N 1
ATOM 685 C CA . ASP A 1 87 ? -4.974 1.682 -0.121 1.00 93.75 87 ASP A CA 1
ATOM 686 C C . ASP A 1 87 ? -5.065 0.728 1.081 1.00 93.75 87 ASP A C 1
ATOM 688 O O . ASP A 1 87 ? -6.090 0.089 1.324 1.00 93.75 87 ASP A O 1
ATOM 692 N N . GLN A 1 88 ? -3.988 0.627 1.858 1.00 93.81 88 GLN A N 1
ATOM 693 C CA . GLN A 1 88 ? -3.876 -0.319 2.956 1.00 93.81 88 GLN A CA 1
ATOM 694 C C . GLN A 1 88 ? -3.049 0.225 4.118 1.00 93.81 88 GLN A C 1
ATOM 696 O O . GLN A 1 88 ? -2.097 0.985 3.942 1.00 93.81 88 GLN A O 1
ATOM 701 N N . MET A 1 89 ? -3.411 -0.202 5.326 1.00 94.88 89 MET A N 1
ATOM 702 C CA . MET A 1 89 ? -2.743 0.164 6.570 1.00 94.88 89 MET A CA 1
ATOM 703 C C . MET A 1 89 ? -2.549 -1.084 7.444 1.00 94.88 89 MET A C 1
ATOM 705 O O . MET A 1 89 ? -3.511 -1.809 7.705 1.00 94.88 89 MET A O 1
ATOM 709 N N . PRO A 1 90 ? -1.331 -1.361 7.938 1.00 95.25 90 PRO A N 1
ATOM 710 C CA . PRO A 1 90 ? -1.117 -2.403 8.926 1.00 95.25 90 PRO A CA 1
ATOM 711 C C . PRO A 1 90 ? -1.704 -1.977 10.273 1.00 95.25 90 PRO A C 1
ATOM 713 O O . PRO A 1 90 ? -1.451 -0.874 10.764 1.00 95.25 90 PRO A O 1
ATOM 716 N N . VAL A 1 91 ? -2.463 -2.880 10.889 1.00 95.12 91 VAL A N 1
ATOM 717 C CA . VAL A 1 91 ? -3.066 -2.680 12.207 1.00 95.12 91 VAL A CA 1
ATOM 718 C C . VAL A 1 91 ? -2.129 -3.244 13.265 1.00 95.12 91 VAL A C 1
ATOM 720 O O . VAL A 1 91 ? -1.842 -4.445 13.270 1.00 95.12 91 VAL A O 1
ATOM 723 N N . VAL A 1 92 ? -1.657 -2.400 14.176 1.00 95.12 92 VAL A N 1
ATOM 724 C CA . VAL A 1 92 ? -0.676 -2.766 15.207 1.00 95.12 92 VAL A CA 1
ATOM 725 C C . VAL A 1 92 ? -1.256 -2.623 16.615 1.00 95.12 92 VAL A C 1
ATOM 727 O O . VAL A 1 92 ? -2.208 -1.879 16.849 1.00 95.12 92 VAL A O 1
ATOM 730 N N . THR A 1 93 ? -0.697 -3.360 17.575 1.00 93.44 93 THR A N 1
ATOM 731 C CA . THR A 1 93 ? -0.978 -3.146 19.002 1.00 93.44 93 THR A CA 1
ATOM 732 C C . THR A 1 93 ? -0.147 -1.988 19.554 1.00 93.44 93 THR A C 1
ATOM 734 O O . THR A 1 93 ? 0.842 -1.573 18.951 1.00 93.44 93 THR A O 1
ATOM 737 N N . SER A 1 94 ? -0.480 -1.513 20.757 1.00 89.56 94 SER A N 1
ATOM 738 C CA . SER A 1 94 ? 0.325 -0.514 21.480 1.00 89.56 94 SER A CA 1
ATOM 739 C C . SER A 1 94 ? 1.778 -0.947 21.718 1.00 89.56 94 SER A C 1
ATOM 741 O O . SER A 1 94 ? 2.644 -0.096 21.866 1.00 89.56 94 SER A O 1
ATOM 743 N N . GLY A 1 95 ? 2.059 -2.256 21.715 1.00 88.94 95 GLY A N 1
ATOM 744 C CA . GLY A 1 95 ? 3.415 -2.807 21.801 1.00 88.94 95 GLY A CA 1
ATOM 745 C C . GLY A 1 95 ? 4.139 -2.927 20.453 1.00 88.94 95 GLY A C 1
ATOM 746 O O . GLY A 1 95 ? 5.161 -3.599 20.381 1.00 88.94 95 GLY A O 1
ATOM 747 N N . GLY A 1 96 ? 3.595 -2.363 19.368 1.00 86.50 96 GLY A N 1
ATOM 748 C CA . GLY A 1 96 ? 4.200 -2.407 18.032 1.00 86.50 96 GLY A CA 1
ATOM 749 C C . GLY A 1 96 ? 4.084 -3.758 17.317 1.00 86.50 96 GLY A C 1
ATOM 750 O O . GLY A 1 96 ? 4.707 -3.960 16.275 1.00 86.50 96 GLY A O 1
ATOM 751 N N . LYS A 1 97 ? 3.285 -4.695 17.845 1.00 92.38 97 LYS A N 1
ATOM 752 C CA . LYS A 1 97 ? 3.068 -6.004 17.218 1.00 92.38 97 LYS A CA 1
ATOM 753 C C . LYS A 1 97 ? 2.004 -5.895 16.128 1.00 92.38 97 LYS A C 1
ATOM 755 O O . LYS A 1 97 ? 0.898 -5.420 16.386 1.00 92.38 97 LYS A O 1
ATOM 760 N N . LEU A 1 98 ? 2.316 -6.385 14.930 1.00 93.56 98 LEU A N 1
ATOM 761 C CA . LEU A 1 98 ? 1.349 -6.490 13.839 1.00 93.56 98 LEU A CA 1
ATOM 762 C C . LEU A 1 98 ? 0.217 -7.442 14.235 1.00 93.56 98 LEU A C 1
ATOM 764 O O . LEU A 1 98 ? 0.460 -8.582 14.627 1.00 93.56 98 LEU A O 1
ATOM 768 N N . THR A 1 99 ? -1.016 -6.954 14.148 1.00 93.56 99 THR A N 1
ATOM 769 C CA . THR A 1 99 ? -2.227 -7.724 14.458 1.00 93.56 99 THR A CA 1
ATOM 770 C C . THR A 1 99 ? -3.023 -8.070 13.208 1.00 93.56 99 THR A C 1
ATOM 772 O O . THR A 1 99 ? -3.714 -9.082 13.196 1.00 93.56 99 THR A O 1
ATOM 775 N N . GLY A 1 100 ? -2.937 -7.249 12.161 1.00 93.56 100 GLY A N 1
ATOM 776 C CA . GLY A 1 100 ? -3.651 -7.479 10.911 1.00 93.56 100 GLY A CA 1
ATOM 777 C C . GLY A 1 100 ? -3.402 -6.381 9.885 1.00 93.56 100 GLY A C 1
ATOM 778 O O . GLY A 1 100 ? -2.487 -5.573 10.033 1.00 93.56 100 GLY A O 1
ATOM 779 N N . MET A 1 101 ? -4.237 -6.359 8.853 1.00 94.19 101 MET A N 1
ATOM 780 C CA . MET A 1 101 ? -4.204 -5.396 7.754 1.00 94.19 101 MET A CA 1
ATOM 781 C C . MET A 1 101 ? -5.614 -4.853 7.543 1.00 94.19 101 MET A C 1
ATOM 783 O O . MET A 1 101 ? -6.561 -5.631 7.536 1.00 94.19 101 MET A O 1
ATOM 787 N N . LEU A 1 102 ? -5.731 -3.541 7.371 1.00 94.94 102 LEU A N 1
ATOM 788 C CA . LEU A 1 102 ? -6.957 -2.865 6.970 1.00 94.94 102 LEU A CA 1
ATOM 789 C C . LEU A 1 102 ? -6.785 -2.388 5.532 1.00 94.94 102 LEU A C 1
ATOM 791 O O . LEU A 1 102 ? -5.852 -1.631 5.260 1.00 94.94 102 LEU A O 1
ATOM 795 N N . LYS A 1 103 ? -7.661 -2.818 4.624 1.00 95.06 103 LYS A N 1
ATOM 796 C CA . LYS A 1 103 ? -7.685 -2.339 3.238 1.00 95.06 103 LYS A CA 1
ATOM 797 C C . LYS A 1 103 ? -8.931 -1.505 2.981 1.00 95.06 103 LYS A C 1
ATOM 799 O O . LYS A 1 103 ? -9.972 -1.725 3.595 1.00 95.06 103 LYS A O 1
ATOM 804 N N . ASP A 1 104 ? -8.839 -0.582 2.039 1.00 93.88 104 ASP A N 1
ATOM 805 C CA . ASP A 1 104 ? -9.965 0.224 1.564 1.00 93.88 104 ASP A CA 1
ATOM 806 C C . ASP A 1 104 ? -11.180 -0.624 1.136 1.00 93.88 104 ASP A C 1
ATOM 808 O O . ASP A 1 104 ? -12.315 -0.317 1.500 1.00 93.88 104 ASP A O 1
ATOM 812 N N . LYS A 1 105 ? -10.955 -1.756 0.464 1.00 93.50 105 LYS A N 1
ATOM 813 C CA . LYS A 1 105 ? -12.009 -2.709 0.096 1.00 93.50 105 LYS A CA 1
ATOM 814 C C . LYS A 1 105 ? -12.735 -3.308 1.302 1.00 93.50 105 LYS A C 1
ATOM 816 O O . LYS A 1 105 ? -13.915 -3.625 1.192 1.00 93.50 105 LYS A O 1
ATOM 821 N N . ASP A 1 106 ? -12.054 -3.461 2.438 1.00 93.00 106 ASP A N 1
ATOM 822 C CA . ASP A 1 106 ? -12.655 -4.008 3.655 1.00 93.00 106 ASP A CA 1
ATOM 823 C C . ASP A 1 106 ? -13.585 -2.962 4.283 1.00 93.00 106 ASP A C 1
ATOM 825 O O . ASP A 1 106 ? -14.654 -3.303 4.782 1.00 93.00 106 ASP A O 1
ATOM 829 N N . ILE A 1 107 ? -13.222 -1.676 4.176 1.00 91.50 107 ILE A N 1
ATOM 830 C CA . ILE A 1 107 ? -14.080 -0.550 4.564 1.00 91.50 107 ILE A CA 1
ATOM 831 C C . ILE A 1 107 ? -15.336 -0.519 3.689 1.00 91.50 107 ILE A C 1
ATOM 833 O O . ILE A 1 107 ? -16.443 -0.418 4.211 1.00 91.50 107 ILE A O 1
ATOM 837 N N . LEU A 1 108 ? -15.179 -0.656 2.370 1.00 91.12 108 LEU A N 1
ATOM 838 C CA . LEU A 1 108 ? -16.309 -0.697 1.438 1.00 91.12 108 LEU A CA 1
ATOM 839 C C . LEU A 1 108 ? -17.231 -1.891 1.710 1.00 91.12 108 LEU A C 1
ATOM 841 O O . LEU A 1 108 ? -18.444 -1.715 1.765 1.00 91.12 108 LEU A O 1
ATOM 845 N N . MET A 1 109 ? -16.673 -3.087 1.928 1.00 90.88 109 MET A N 1
ATOM 846 C CA . MET A 1 109 ? -17.469 -4.265 2.285 1.00 90.88 109 MET A CA 1
ATOM 847 C C . MET A 1 109 ? -18.226 -4.056 3.594 1.00 90.88 109 MET A C 1
ATOM 849 O O . MET A 1 109 ? -19.412 -4.349 3.639 1.00 90.88 109 MET A O 1
ATOM 853 N N . ALA A 1 110 ? -17.600 -3.475 4.620 1.00 88.44 110 ALA A N 1
ATOM 854 C CA . ALA A 1 110 ? -18.279 -3.183 5.883 1.00 88.44 110 ALA A CA 1
ATOM 855 C C . ALA A 1 110 ? -19.460 -2.205 5.724 1.00 88.44 110 ALA A C 1
ATOM 857 O O . ALA A 1 110 ? -20.425 -2.287 6.478 1.00 88.44 110 ALA A O 1
ATOM 858 N N . MET A 1 111 ? -19.409 -1.298 4.741 1.00 86.31 111 MET A N 1
ATOM 859 C CA . MET A 1 111 ? -20.535 -0.411 4.421 1.00 86.31 111 MET A CA 1
ATOM 860 C C . MET A 1 111 ? -21.673 -1.131 3.684 1.00 86.31 111 MET A C 1
ATOM 862 O O . MET A 1 111 ? -22.823 -0.726 3.816 1.00 86.31 111 MET A O 1
ATOM 866 N N . VAL A 1 112 ? -21.365 -2.172 2.904 1.00 89.25 112 VAL A N 1
ATOM 867 C CA . VAL A 1 112 ? -22.353 -2.948 2.131 1.00 89.25 112 VAL A CA 1
ATOM 868 C C . VAL A 1 112 ? -22.988 -4.056 2.975 1.00 89.25 112 VAL A C 1
ATOM 870 O O . VAL A 1 112 ? -24.202 -4.237 2.929 1.00 89.25 112 VAL A O 1
ATOM 873 N N . ASP A 1 113 ? -22.184 -4.764 3.768 1.00 79.81 113 ASP A N 1
ATOM 874 C CA . ASP A 1 113 ? -22.617 -5.838 4.674 1.00 79.81 113 ASP A CA 1
ATOM 875 C C . ASP A 1 113 ? -23.234 -5.315 5.979 1.00 79.81 113 ASP A C 1
ATOM 877 O O . ASP A 1 113 ? -23.637 -6.111 6.827 1.00 79.81 113 ASP A O 1
ATOM 881 N N . GLY A 1 114 ? -23.337 -3.991 6.137 1.00 58.69 114 GLY A N 1
ATOM 882 C CA . GLY A 1 114 ? -24.041 -3.329 7.232 1.00 58.69 114 GLY A CA 1
ATOM 883 C C . GLY A 1 114 ? -25.550 -3.592 7.199 1.00 58.69 114 GLY A C 1
ATOM 884 O O . GLY A 1 114 ? -26.331 -2.706 6.85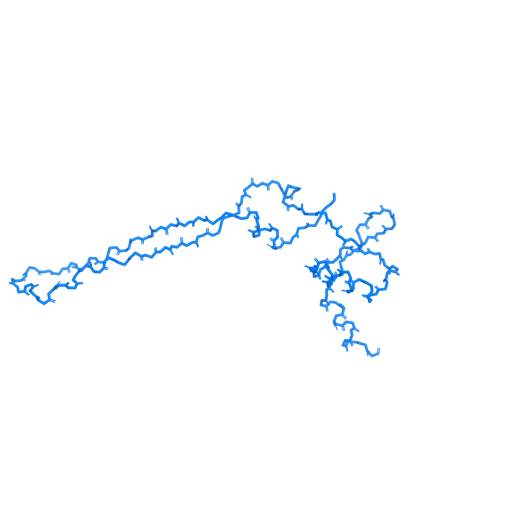8 1.00 58.69 114 GLY A O 1
ATOM 885 N N . ARG A 1 115 ? -25.944 -4.821 7.543 1.00 45.22 115 ARG A N 1
ATOM 886 C CA . ARG A 1 115 ? -27.223 -5.144 8.184 1.00 45.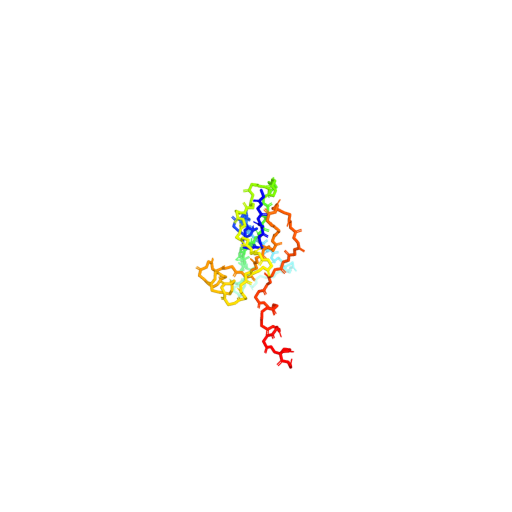22 115 ARG A CA 1
ATOM 887 C C . ARG A 1 115 ? -27.133 -4.898 9.683 1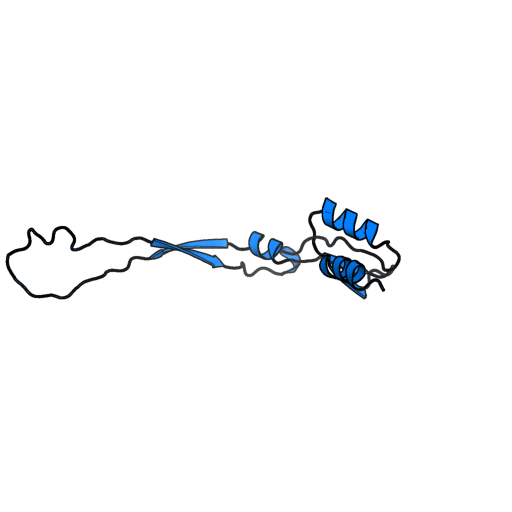.00 45.22 115 ARG A C 1
ATOM 889 O O . ARG A 1 115 ? -26.050 -5.153 10.256 1.00 45.22 115 ARG A O 1
#

Secondary structure (DSSP, 8-state):
--B--HHHHHHHEEEEEEEEEE---------S--TT-TTTT--EEEEEEEEEE----HHHH-B----EETTS-HHHHHHHHHHHT-SEEEEE-TTS-EEEEEEHHHHHHHHHS--

Radius of gyration: 27.33 Å; chains: 1; bounding box: 46×30×86 Å

Foldseek 3Di:
DFDDDPVLQQVQKDKDKDWDWDDPDDPDDDDDDCPVVPPVDPTDIDIDIDIDGDPDDVVVSTDHFDAAEPPDDPVVVVVCCVVVVHQKHFYADPVRHGDGMDGVVVVVVCVVVVD